Protein AF-A0A843TKF6-F1 (afdb_monomer)

Mean predicted aligned error: 21.54 Å

Foldseek 3Di:
DDAEPPVRHPDDYVVPDPVNVVVVVVVVVVVVVVVVVVVVPDDDDDDDPPDDDDDDDDPPDPPDDDDDDDPPVPVPPPDDPVNVVVVVVVVVVVVVVVVVVVVVVVVVVVVVVVVVVVVVVVVVVVVVVVVVVVVVVVVVVVVVVVVVVVVVVVVVD

pLDDT: mean 76.57, std 20.44, range [30.81, 98.0]

Radius of gyration: 38.54 Å; Cα contacts (8 Å, |Δi|>4): 33; chains: 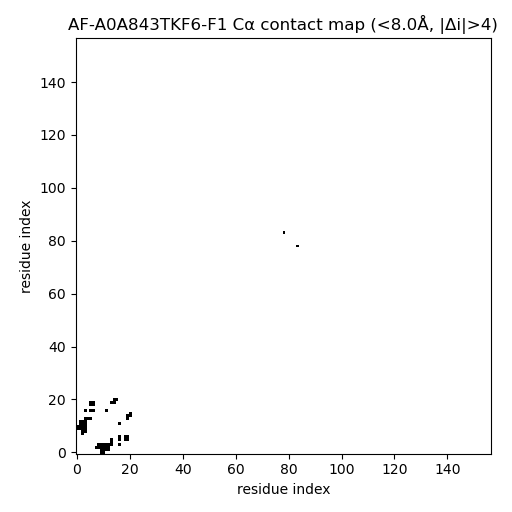1; bounding box: 64×41×124 Å

Sequence (157 aa):
MIVCYECKKPGHMRGQCLELKKKLKKDKFTFKKAKAMMATWSDEDEDDNAQGSSEDEEIQCLMARSEDSNEVNSSFENYTIDDWVEAYTLLFEKFHECKSKNKALKKKITSLVHSTSDDEQIAILTKEIELLKIEKESHLVEMDCIKEKLQENVKEK

Secondary structure (DSSP, 8-state):
--B-TTT--BSS-GGG-HHHHHHHHHHHHHHHHHHHHHTTS---------------------------------TTTT--HHHHHHHHHHHHHHHHHHHHHHHHHHHHHHHHHHHTTHHHHHHHHHHHHHHHHHHHHHHHHHHHHHHHHHHHHHH--

Solvent-accessible surface area (backbone atoms only — not comparable to full-atom values): 9766 Å² total; per-residue (Å²): 136,48,62,13,82,86,80,71,43,69,81,38,52,63,93,68,34,64,67,56,55,51,50,55,51,52,51,50,50,52,48,50,52,52,48,62,74,51,54,89,76,61,92,75,86,84,85,81,85,83,79,84,76,88,77,94,75,81,88,74,81,88,84,76,94,72,97,69,93,71,88,66,86,59,89,72,79,80,72,52,73,65,57,52,52,51,53,51,49,54,50,50,52,50,49,51,53,51,53,52,51,49,55,51,48,54,51,52,49,53,52,50,61,56,60,50,50,50,56,60,52,49,53,53,52,52,52,51,53,53,52,54,51,52,53,52,52,52,52,51,53,51,50,50,56,51,51,52,54,51,56,52,60,61,71,78,107

Structure (mmCIF, N/CA/C/O backbone):
data_AF-A0A843TKF6-F1
#
_entry.id   AF-A0A843TKF6-F1
#
loop_
_atom_site.group_PDB
_atom_site.id
_atom_site.type_symbol
_atom_site.label_atom_id
_atom_site.label_alt_id
_atom_site.label_comp_id
_atom_site.label_asym_id
_atom_site.label_entity_id
_atom_site.label_seq_id
_atom_site.pdbx_PDB_ins_code
_atom_site.Cartn_x
_atom_site.Cartn_y
_atom_site.Cartn_z
_atom_sit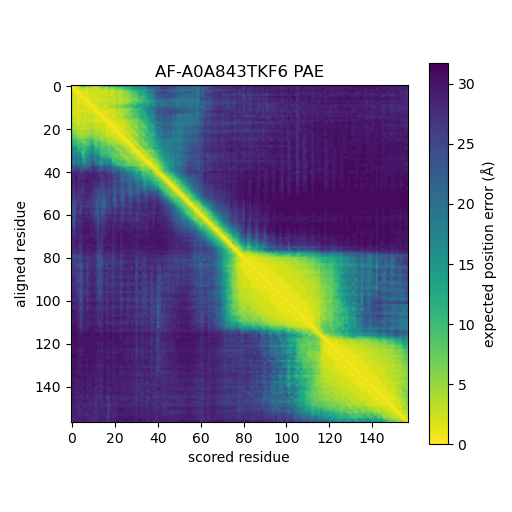e.occupancy
_atom_site.B_iso_or_equiv
_atom_site.auth_seq_id
_atom_site.auth_comp_id
_atom_site.auth_asym_id
_atom_site.auth_atom_id
_atom_site.pdbx_PDB_model_num
ATOM 1 N N . MET A 1 1 ? 10.014 -11.832 -52.311 1.00 71.69 1 MET A N 1
ATOM 2 C CA . MET A 1 1 ? 9.217 -12.813 -51.537 1.00 71.69 1 MET A CA 1
ATOM 3 C C . MET A 1 1 ? 9.059 -12.276 -50.124 1.00 71.69 1 MET A C 1
ATOM 5 O O . MET A 1 1 ? 10.046 -12.191 -49.411 1.00 71.69 1 MET A O 1
ATOM 9 N N . ILE A 1 2 ? 7.863 -11.823 -49.746 1.00 84.19 2 ILE A N 1
ATOM 10 C CA . ILE A 1 2 ? 7.610 -11.277 -48.403 1.00 84.19 2 ILE A CA 1
ATOM 11 C C . ILE A 1 2 ? 7.326 -12.451 -47.469 1.00 84.19 2 ILE A C 1
ATOM 13 O O . ILE A 1 2 ? 6.457 -13.259 -47.785 1.00 84.19 2 ILE A O 1
ATOM 17 N N . VAL A 1 3 ? 8.044 -12.565 -46.352 1.00 89.25 3 VAL A N 1
ATOM 18 C CA . VAL A 1 3 ? 7.817 -13.605 -45.338 1.00 89.25 3 VAL A CA 1
ATOM 19 C C . VAL A 1 3 ? 7.243 -12.959 -44.089 1.00 89.25 3 VAL A C 1
ATOM 21 O O . VAL A 1 3 ? 7.817 -12.023 -43.537 1.00 89.25 3 VAL A O 1
ATOM 24 N N . CYS A 1 4 ? 6.098 -13.454 -43.633 1.00 92.44 4 CYS A N 1
ATOM 25 C CA . CYS A 1 4 ? 5.480 -12.968 -42.414 1.00 92.44 4 CYS A CA 1
ATOM 26 C C . CYS A 1 4 ? 6.280 -13.438 -41.193 1.00 92.44 4 CYS A C 1
ATOM 28 O O . CYS A 1 4 ? 6.412 -14.637 -40.967 1.00 92.44 4 CYS A O 1
ATOM 30 N N . TYR A 1 5 ? 6.751 -12.508 -40.362 1.00 91.19 5 TYR A N 1
ATOM 31 C CA . TYR A 1 5 ? 7.498 -12.833 -39.140 1.00 91.19 5 TYR A CA 1
ATOM 32 C C . TYR A 1 5 ? 6.677 -13.639 -38.109 1.00 91.19 5 TYR A C 1
ATOM 34 O O . TYR A 1 5 ? 7.229 -14.444 -37.367 1.00 91.19 5 TYR A O 1
ATOM 42 N N . GLU A 1 6 ? 5.349 -13.477 -38.094 1.00 90.62 6 GLU A N 1
ATOM 43 C CA . GLU A 1 6 ? 4.465 -14.090 -37.087 1.00 90.62 6 GLU A CA 1
ATOM 44 C C . GLU A 1 6 ? 4.128 -15.557 -37.370 1.00 90.62 6 GLU A C 1
ATOM 46 O O . GLU A 1 6 ? 4.076 -16.372 -36.452 1.00 90.62 6 GLU A O 1
ATOM 51 N N . CYS A 1 7 ? 3.871 -15.904 -38.636 1.00 91.56 7 CYS A N 1
ATOM 52 C CA . CYS A 1 7 ? 3.519 -17.271 -39.039 1.00 91.56 7 CYS A CA 1
ATOM 53 C C . CYS A 1 7 ? 4.629 -17.966 -39.839 1.00 91.56 7 CYS A C 1
ATOM 55 O O . CYS A 1 7 ? 4.492 -19.136 -40.189 1.00 91.56 7 CYS A O 1
ATOM 57 N N . LYS A 1 8 ? 5.720 -17.248 -40.147 1.00 91.69 8 LYS A N 1
ATOM 58 C CA . LYS A 1 8 ? 6.869 -17.700 -40.951 1.00 91.69 8 LYS A CA 1
ATOM 59 C C . LYS A 1 8 ? 6.502 -18.187 -42.359 1.00 91.69 8 LYS A C 1
ATOM 61 O O . LYS A 1 8 ? 7.307 -18.845 -43.012 1.00 91.69 8 LYS A O 1
ATOM 66 N N . LYS A 1 9 ? 5.302 -17.855 -42.850 1.00 90.00 9 LYS A N 1
ATOM 67 C CA . LYS A 1 9 ? 4.837 -18.200 -44.199 1.00 90.00 9 LYS A CA 1
ATOM 68 C C . LYS A 1 9 ? 5.123 -17.057 -45.176 1.00 90.00 9 LYS A C 1
ATOM 70 O O . LYS A 1 9 ? 4.981 -15.887 -44.806 1.00 90.00 9 LYS A O 1
ATOM 75 N N . PRO A 1 10 ? 5.497 -17.369 -46.423 1.00 90.12 10 PRO A N 1
ATOM 76 C CA . PRO A 1 10 ? 5.653 -16.366 -47.463 1.00 90.12 10 PRO A CA 1
ATOM 77 C C . PRO A 1 10 ? 4.305 -15.845 -47.988 1.00 90.12 10 PRO A C 1
ATOM 79 O O . PRO A 1 10 ? 3.253 -16.437 -47.754 1.00 90.12 10 PRO A O 1
ATOM 82 N N . GLY A 1 11 ? 4.348 -14.737 -48.726 1.00 88.94 11 GLY A N 1
ATOM 83 C CA . GLY A 1 11 ? 3.235 -14.209 -49.519 1.00 88.94 11 GLY A CA 1
ATOM 84 C C . GLY A 1 11 ? 2.399 -13.113 -48.858 1.00 88.94 11 GLY A C 1
ATOM 85 O O . GLY A 1 11 ? 1.461 -12.638 -49.482 1.00 88.94 11 GLY A O 1
ATOM 86 N N . HIS A 1 12 ? 2.709 -12.692 -47.628 1.00 92.88 12 HIS A N 1
ATOM 87 C CA . HIS A 1 12 ? 1.960 -11.626 -46.955 1.00 92.88 12 HIS A CA 1
ATOM 88 C C . HIS A 1 12 ? 2.784 -10.917 -45.872 1.00 92.88 12 HIS A C 1
ATOM 90 O O . HIS A 1 12 ? 3.692 -11.496 -45.273 1.00 92.88 12 HIS A O 1
ATOM 96 N N . MET A 1 13 ? 2.440 -9.658 -45.595 1.00 90.81 13 MET A N 1
ATOM 97 C CA . MET A 1 13 ? 3.030 -8.867 -44.508 1.00 90.81 13 MET A CA 1
ATOM 98 C C . MET A 1 13 ? 2.343 -9.150 -43.165 1.00 90.81 13 MET A C 1
ATOM 100 O O . MET A 1 13 ? 1.223 -9.662 -43.113 1.00 90.81 13 MET A O 1
ATOM 104 N N . ARG A 1 14 ? 2.985 -8.762 -42.056 1.00 87.25 14 ARG A N 1
ATOM 105 C CA . ARG A 1 14 ? 2.471 -8.939 -40.683 1.00 87.25 14 ARG A CA 1
ATOM 106 C C . ARG A 1 14 ? 1.005 -8.503 -40.521 1.00 87.25 14 ARG A C 1
ATOM 108 O O . ARG A 1 14 ? 0.216 -9.258 -39.961 1.00 87.25 14 ARG A O 1
ATOM 115 N N . GLY A 1 15 ? 0.625 -7.343 -41.066 1.00 81.94 15 GLY A N 1
ATOM 116 C CA . GLY A 1 15 ? -0.741 -6.800 -40.964 1.00 81.94 15 GLY A CA 1
ATOM 117 C C . GLY A 1 15 ? -1.820 -7.607 -41.704 1.00 81.94 15 GLY A C 1
ATOM 118 O O . GLY A 1 15 ? -2.998 -7.549 -41.354 1.00 81.94 15 GLY A O 1
ATOM 119 N N . GLN A 1 16 ? -1.427 -8.417 -42.687 1.00 86.00 16 GLN A N 1
ATOM 120 C CA . GLN A 1 16 ? -2.322 -9.280 -43.466 1.00 86.00 16 GLN A CA 1
ATOM 121 C C . GLN A 1 16 ? -2.370 -10.718 -42.921 1.00 86.00 16 GLN A C 1
ATOM 123 O O . GLN A 1 16 ? -3.131 -11.547 -43.416 1.00 86.00 16 GLN A O 1
ATOM 128 N N . CYS A 1 17 ? -1.594 -11.027 -41.878 1.00 91.56 17 CYS A N 1
ATOM 129 C CA . CYS A 1 17 ? -1.543 -12.362 -41.300 1.00 91.56 17 CYS A CA 1
ATOM 130 C C . CYS A 1 17 ? -2.859 -12.705 -40.591 1.00 91.56 17 CYS A C 1
ATOM 132 O O . CYS A 1 17 ? -3.166 -12.199 -39.507 1.00 91.56 17 CYS A O 1
ATOM 134 N N . LEU A 1 18 ? -3.638 -13.607 -41.192 1.00 87.25 18 LEU A N 1
ATOM 135 C CA . LEU A 1 18 ? -4.895 -14.089 -40.617 1.0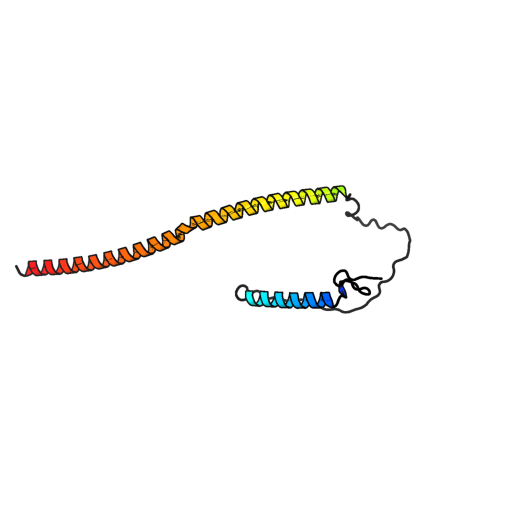0 87.25 18 LEU A CA 1
ATOM 136 C C . LEU A 1 18 ? -4.686 -14.769 -39.257 1.00 87.25 18 LEU A C 1
ATOM 138 O O . LEU A 1 18 ? -5.547 -14.666 -38.386 1.00 87.25 18 LEU A O 1
ATOM 142 N N . GLU A 1 19 ? -3.545 -15.432 -39.048 1.00 84.44 19 GLU A N 1
ATOM 143 C CA . GLU A 1 19 ? -3.201 -16.044 -37.759 1.00 84.44 19 GLU A CA 1
ATOM 144 C C . GLU A 1 19 ? -2.984 -14.985 -36.674 1.00 84.44 19 GLU A C 1
ATOM 146 O O . GLU A 1 19 ? -3.529 -15.124 -35.578 1.00 84.44 19 GLU A O 1
ATOM 151 N N . LEU A 1 20 ? -2.278 -13.892 -36.989 1.00 87.00 20 LEU A N 1
ATOM 152 C CA . LEU A 1 20 ? -2.120 -12.761 -36.073 1.00 87.00 20 LEU A CA 1
ATOM 153 C C . LEU A 1 20 ? -3.475 -12.105 -35.777 1.00 87.00 20 LEU A C 1
ATOM 155 O O . LEU A 1 20 ? -3.805 -11.888 -34.614 1.00 87.00 20 LEU A O 1
ATOM 159 N N . LYS A 1 21 ? -4.309 -11.866 -36.801 1.00 82.44 21 LYS A N 1
ATOM 160 C CA . LYS A 1 21 ? -5.667 -11.321 -36.616 1.00 82.44 21 LYS A CA 1
ATOM 161 C C . LYS A 1 21 ? -6.527 -12.208 -35.707 1.00 82.44 21 LYS A C 1
ATOM 163 O O . LYS A 1 21 ? -7.284 -11.684 -34.896 1.00 82.44 21 LYS A O 1
ATOM 168 N N . LYS A 1 22 ? -6.418 -13.539 -35.806 1.00 81.62 22 LYS A N 1
ATOM 169 C CA . LYS A 1 22 ? -7.133 -14.481 -34.923 1.00 81.62 22 LYS A CA 1
ATOM 170 C C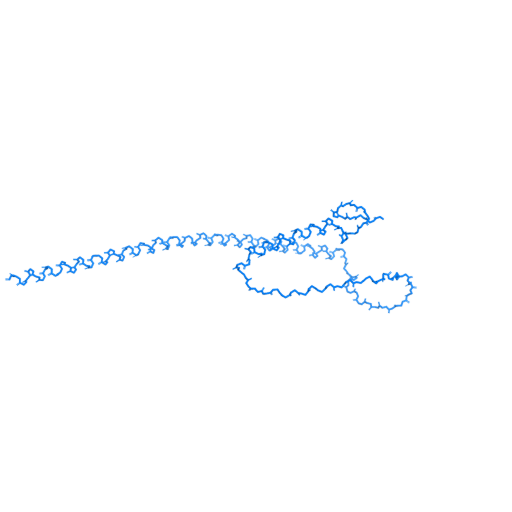 . LYS A 1 22 ? -6.607 -14.444 -33.483 1.00 81.62 22 LYS A C 1
ATOM 172 O O . LYS A 1 22 ? -7.426 -14.426 -32.567 1.00 81.62 22 LYS A O 1
ATOM 177 N N . LYS A 1 23 ? -5.282 -14.390 -33.280 1.00 82.75 23 LYS A N 1
ATOM 178 C CA . LYS A 1 23 ? -4.663 -14.245 -31.946 1.00 82.75 23 LYS A CA 1
ATOM 179 C C . LYS A 1 23 ? -5.105 -12.946 -31.271 1.00 82.75 23 LYS A C 1
ATOM 181 O O . LYS A 1 23 ? -5.702 -12.999 -30.205 1.00 82.75 23 LYS A O 1
ATOM 186 N N . LEU A 1 24 ? -4.979 -11.813 -31.965 1.00 81.56 24 LEU A N 1
ATOM 187 C CA . LEU A 1 24 ? -5.401 -10.503 -31.458 1.00 81.56 24 LEU A CA 1
ATOM 188 C C . LEU A 1 24 ? -6.900 -10.437 -31.130 1.00 81.56 24 LEU A C 1
ATOM 190 O O . LEU A 1 24 ? -7.287 -9.796 -30.158 1.00 81.56 24 LEU A O 1
ATOM 194 N N . LYS A 1 25 ? -7.767 -11.106 -31.907 1.00 76.50 25 LYS A N 1
ATOM 195 C CA . LYS A 1 25 ? -9.203 -11.211 -31.584 1.00 76.50 25 LYS A CA 1
ATOM 196 C C . LYS A 1 25 ? -9.454 -12.035 -30.319 1.00 76.50 25 LYS A C 1
ATOM 198 O O . LYS A 1 25 ? -10.310 -11.662 -29.522 1.00 76.50 25 LYS A O 1
ATOM 203 N N . LYS A 1 26 ? -8.717 -13.134 -30.127 1.00 71.88 26 LYS A N 1
ATOM 204 C CA . LYS A 1 26 ? -8.816 -13.969 -28.923 1.00 71.88 26 LYS A CA 1
ATOM 205 C C . LYS A 1 26 ? -8.301 -13.224 -27.693 1.00 71.88 26 LYS A C 1
ATOM 207 O O . LYS A 1 26 ? -8.972 -13.253 -26.670 1.00 71.88 26 LYS A O 1
ATOM 212 N N . ASP A 1 27 ? -7.202 -12.490 -27.836 1.00 68.88 27 ASP A N 1
ATOM 213 C CA . ASP A 1 27 ? -6.620 -11.674 -26.768 1.00 68.88 27 ASP A CA 1
ATOM 214 C C . ASP A 1 27 ? -7.505 -10.467 -26.428 1.00 68.88 27 ASP A C 1
ATOM 216 O O . ASP A 1 27 ? -7.694 -10.145 -25.261 1.00 68.88 27 ASP A O 1
ATOM 220 N N . LYS A 1 28 ? -8.159 -9.844 -27.420 1.00 69.69 28 LYS A N 1
ATOM 221 C CA . LYS A 1 28 ? -9.211 -8.847 -27.161 1.00 69.69 28 LYS A CA 1
ATOM 222 C C . LYS A 1 28 ? -10.410 -9.452 -26.436 1.00 69.69 28 LYS A C 1
ATOM 224 O O . LYS A 1 28 ? -10.976 -8.789 -25.578 1.00 69.69 28 LYS A O 1
ATOM 229 N N . PHE A 1 29 ? -10.817 -10.680 -26.756 1.00 62.72 29 PHE A N 1
ATOM 230 C CA . PHE A 1 29 ? -11.926 -11.344 -26.064 1.00 62.72 29 PHE A CA 1
ATOM 231 C C . PHE A 1 29 ? -11.565 -11.716 -24.619 1.00 62.72 29 PHE A C 1
ATOM 233 O O . PHE A 1 29 ? -12.376 -11.514 -23.718 1.00 62.72 29 PHE A O 1
ATOM 240 N N . THR A 1 30 ? -10.348 -12.209 -24.366 1.00 60.56 30 THR A N 1
ATOM 241 C CA . THR A 1 30 ? -9.870 -12.490 -23.003 1.00 60.56 30 THR A CA 1
ATOM 242 C C . THR A 1 30 ? -9.660 -11.206 -22.208 1.00 60.56 30 THR A C 1
ATOM 244 O O . THR A 1 30 ? -10.051 -11.165 -21.047 1.00 60.56 30 THR A O 1
ATOM 247 N N . PHE A 1 31 ? -9.148 -10.142 -22.832 1.00 61.66 31 PHE A N 1
ATOM 248 C CA . PHE A 1 31 ? -9.028 -8.822 -22.215 1.00 61.66 31 PHE A CA 1
ATOM 249 C C . PHE A 1 31 ? -10.399 -8.208 -21.910 1.00 61.66 31 PHE A C 1
ATOM 251 O O . PHE A 1 31 ? -10.612 -7.746 -20.797 1.00 61.66 31 PHE A O 1
ATOM 258 N N . LYS A 1 32 ? -11.372 -8.280 -22.832 1.00 62.00 32 LYS A N 1
ATOM 259 C CA . LYS A 1 32 ? -12.761 -7.850 -22.579 1.00 62.00 32 LYS A CA 1
ATOM 260 C C . LYS A 1 32 ? -13.429 -8.677 -21.476 1.00 62.00 32 LYS A C 1
ATOM 262 O O . LYS A 1 32 ? -14.134 -8.112 -20.652 1.00 62.00 32 LYS A O 1
ATOM 267 N N . LYS A 1 33 ? -13.178 -9.990 -21.402 1.00 59.81 33 LYS A N 1
ATOM 268 C CA . LYS A 1 33 ? -13.679 -10.848 -20.313 1.00 59.81 33 LYS A CA 1
ATOM 269 C C . LYS A 1 33 ? -13.022 -10.523 -18.966 1.00 59.81 33 LYS A C 1
ATOM 271 O O . LYS A 1 33 ? -13.711 -10.510 -17.952 1.00 59.81 33 LYS A O 1
ATOM 276 N N . ALA A 1 34 ? -11.722 -10.230 -18.955 1.00 58.94 34 ALA A N 1
ATOM 277 C CA . ALA A 1 34 ? -11.012 -9.766 -17.765 1.00 58.94 34 ALA A CA 1
ATOM 278 C C . ALA A 1 34 ? -11.505 -8.377 -17.321 1.00 58.94 34 ALA A C 1
ATOM 280 O O . ALA A 1 34 ? -11.729 -8.174 -16.134 1.00 58.94 34 ALA A O 1
ATOM 281 N N . LYS A 1 35 ? -11.774 -7.467 -18.269 1.00 57.09 35 LYS A N 1
ATOM 282 C CA . LYS A 1 35 ? -12.373 -6.147 -18.016 1.00 57.09 35 LYS A CA 1
ATOM 283 C C . LYS A 1 35 ? -13.805 -6.268 -17.478 1.00 57.09 35 LYS A C 1
ATOM 285 O O . LYS A 1 35 ? -14.127 -5.610 -16.502 1.00 57.09 35 LYS A O 1
ATOM 290 N N . ALA A 1 36 ? -14.622 -7.183 -18.005 1.00 56.12 36 ALA A N 1
ATOM 291 C CA . ALA A 1 36 ? -15.966 -7.466 -17.486 1.00 56.12 36 ALA A CA 1
ATOM 292 C C . ALA A 1 36 ? -15.958 -8.076 -16.069 1.00 56.12 36 ALA A C 1
ATOM 294 O O . ALA A 1 36 ? -16.853 -7.796 -15.281 1.00 56.12 36 ALA A O 1
ATOM 295 N N . MET A 1 37 ? -14.939 -8.869 -15.712 1.00 56.53 37 MET A N 1
ATOM 296 C CA . MET A 1 37 ? -14.742 -9.349 -14.332 1.00 56.53 37 MET A CA 1
ATOM 297 C C . MET A 1 37 ? -14.201 -8.267 -13.381 1.00 56.53 37 MET A C 1
ATOM 299 O O . MET A 1 37 ? -14.247 -8.453 -12.170 1.00 56.53 37 MET A O 1
ATOM 303 N N . MET A 1 38 ? -13.701 -7.149 -13.913 1.00 54.81 38 MET A N 1
ATOM 304 C CA . MET A 1 38 ? -13.162 -6.012 -13.156 1.00 54.81 38 MET A CA 1
ATOM 305 C C . MET A 1 38 ? -14.156 -4.830 -13.090 1.00 54.81 38 MET A C 1
ATOM 307 O O . MET A 1 38 ? -13.961 -3.899 -12.314 1.00 54.81 38 MET A O 1
ATOM 311 N N . ALA A 1 39 ? -15.259 -4.902 -13.847 1.00 48.88 39 ALA A N 1
ATOM 312 C CA . ALA A 1 39 ? -16.285 -3.866 -14.006 1.00 48.88 39 ALA A CA 1
ATOM 313 C C . ALA A 1 39 ? -17.245 -3.699 -12.809 1.00 48.88 39 ALA A C 1
ATOM 315 O O . ALA A 1 39 ? -18.156 -2.886 -12.872 1.00 48.88 39 ALA A O 1
ATOM 316 N N . THR A 1 40 ? -17.045 -4.400 -11.689 1.00 48.75 40 THR A N 1
ATOM 317 C CA . THR A 1 40 ? -17.716 -4.032 -10.427 1.00 48.75 40 THR A CA 1
ATOM 318 C C . THR A 1 40 ? -17.072 -2.820 -9.736 1.00 48.75 40 THR A C 1
ATOM 320 O O . THR A 1 40 ? -17.579 -2.397 -8.706 1.00 48.75 40 THR A O 1
ATOM 323 N N . TRP A 1 41 ? -15.938 -2.299 -10.234 1.00 53.50 41 TRP A N 1
ATOM 324 C CA . TRP A 1 41 ? -15.103 -1.312 -9.522 1.00 53.50 41 TRP A CA 1
ATOM 325 C C . TRP A 1 41 ? -14.590 -0.132 -10.379 1.00 53.50 41 TRP A C 1
ATOM 327 O O . TRP A 1 41 ? -13.582 0.477 -10.030 1.00 53.50 41 TRP A O 1
ATOM 337 N N . SER A 1 42 ? -15.254 0.224 -11.480 1.00 39.78 42 SER A N 1
ATOM 338 C CA . SER A 1 42 ? -15.177 1.577 -12.073 1.00 39.78 42 SER A CA 1
ATOM 339 C C . SER A 1 42 ? -16.216 1.701 -13.175 1.00 39.78 42 SER A C 1
ATOM 341 O O . SER A 1 42 ? -16.024 1.187 -14.276 1.00 39.78 42 SER A O 1
ATOM 343 N N . ASP A 1 43 ? -17.311 2.362 -12.830 1.00 46.28 43 ASP A N 1
ATOM 344 C CA . ASP A 1 43 ? -18.133 3.09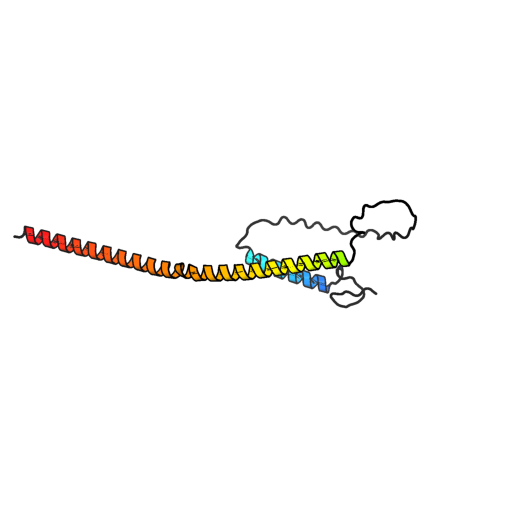0 -13.784 1.00 46.28 43 ASP A CA 1
ATOM 345 C C . ASP A 1 43 ? -17.282 4.261 -14.280 1.00 46.28 43 ASP A C 1
ATOM 347 O O . ASP A 1 43 ? -16.857 5.082 -13.472 1.00 46.28 43 ASP A O 1
ATOM 351 N N . GLU A 1 44 ? -16.975 4.280 -15.571 1.00 46.47 44 GLU A N 1
ATOM 352 C CA . GLU A 1 44 ? -16.756 5.497 -16.352 1.00 46.47 44 GLU A CA 1
ATOM 353 C C . GLU A 1 44 ? -16.746 5.085 -17.829 1.00 46.47 44 GLU A C 1
ATOM 355 O O . GLU A 1 44 ? -15.946 4.255 -18.274 1.00 46.47 44 GLU A O 1
ATOM 360 N N . ASP A 1 45 ? -17.738 5.612 -18.540 1.00 49.97 45 ASP A N 1
ATOM 361 C CA . ASP A 1 45 ? -18.140 5.269 -19.896 1.00 49.97 45 ASP A CA 1
ATOM 362 C C . ASP A 1 45 ? -16.999 5.360 -20.927 1.00 49.97 45 ASP A C 1
ATOM 364 O O . ASP A 1 45 ? -16.241 6.330 -20.990 1.00 49.97 45 ASP A O 1
ATOM 368 N N . GLU A 1 46 ? -16.915 4.338 -21.785 1.00 49.12 46 GLU A N 1
ATOM 369 C CA . GLU A 1 46 ? -16.224 4.418 -23.072 1.00 49.12 46 GLU A CA 1
ATOM 370 C C . GLU A 1 46 ? -17.134 5.151 -24.061 1.00 49.12 46 GLU A C 1
ATOM 372 O O . GLU A 1 46 ? -18.232 4.670 -24.338 1.00 49.12 46 GLU A O 1
ATOM 377 N N . ASP A 1 47 ? -16.654 6.244 -24.660 1.00 45.22 47 ASP A N 1
ATOM 378 C CA . ASP A 1 47 ? -17.147 6.657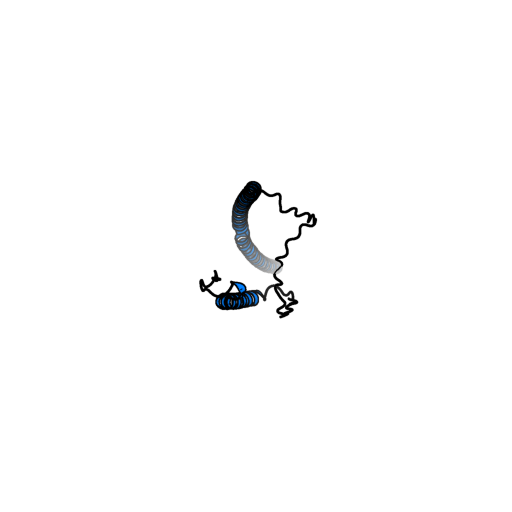 -25.974 1.00 45.22 47 ASP A CA 1
ATOM 379 C C . ASP A 1 47 ? -16.123 6.225 -27.034 1.00 45.22 47 ASP A C 1
ATOM 381 O O . ASP A 1 47 ? -15.027 6.778 -27.183 1.00 45.22 47 ASP A O 1
ATOM 385 N N . ASP A 1 48 ? -16.479 5.131 -27.705 1.00 44.69 48 ASP A N 1
ATOM 386 C CA . ASP A 1 48 ? -15.793 4.519 -28.834 1.00 44.69 48 ASP A CA 1
ATOM 387 C C . ASP A 1 48 ? -15.891 5.442 -30.062 1.00 44.69 48 ASP A C 1
ATOM 389 O O . ASP A 1 48 ? -16.965 5.593 -30.642 1.00 44.69 48 ASP A O 1
ATOM 393 N N . ASN A 1 49 ? -14.765 5.959 -30.568 1.00 37.41 49 ASN A N 1
ATOM 394 C CA . ASN A 1 49 ? -14.696 6.383 -31.970 1.00 37.41 49 ASN A CA 1
ATOM 395 C C . ASN A 1 49 ? -13.951 5.338 -32.809 1.00 37.41 49 ASN A C 1
ATOM 397 O O . ASN A 1 49 ? -12.755 5.442 -33.091 1.00 37.41 49 ASN A O 1
ATOM 401 N N . ALA A 1 50 ? -14.688 4.299 -33.200 1.00 42.12 50 ALA A N 1
ATOM 402 C CA . ALA A 1 50 ? -14.296 3.356 -34.233 1.00 42.12 50 ALA A CA 1
ATOM 403 C C . ALA A 1 50 ? -14.870 3.810 -35.583 1.00 42.12 50 ALA A C 1
ATOM 405 O O . ALA A 1 50 ? -15.871 3.269 -36.050 1.00 42.12 50 ALA A O 1
ATOM 406 N N . GLN A 1 51 ? -14.219 4.772 -36.238 1.00 33.97 51 GLN A N 1
ATOM 407 C CA . GLN A 1 51 ? -14.523 5.081 -37.632 1.00 33.97 51 GLN A CA 1
ATOM 408 C C . GLN A 1 51 ? -13.619 4.257 -38.549 1.00 33.97 51 GLN A C 1
ATOM 410 O O . GLN A 1 51 ? -12.416 4.482 -38.666 1.00 33.97 51 GLN A O 1
ATOM 415 N N . GLY A 1 52 ? -14.220 3.247 -39.177 1.00 39.56 52 GLY A N 1
ATOM 416 C CA . GLY A 1 52 ? -13.644 2.618 -40.352 1.00 39.56 52 GLY A CA 1
ATOM 417 C C . GLY A 1 52 ? -13.676 3.583 -41.533 1.00 39.56 52 GLY A C 1
ATOM 418 O O . GLY A 1 52 ? -14.661 4.287 -41.730 1.00 39.56 52 GLY A O 1
ATOM 419 N N . SER A 1 53 ? -12.629 3.557 -42.350 1.00 30.81 53 SER A N 1
ATOM 420 C CA . SER A 1 53 ? -12.773 3.828 -43.775 1.00 30.81 53 SER A CA 1
ATOM 421 C C . SER A 1 53 ? -11.788 2.955 -44.534 1.00 30.81 53 SER A C 1
ATOM 423 O O . SER A 1 53 ? -10.573 3.050 -44.380 1.00 30.81 53 SER A O 1
ATOM 425 N N . SER A 1 54 ? -12.375 2.029 -45.280 1.00 42.12 54 SER A N 1
ATOM 426 C CA . SER A 1 54 ? -11.839 1.509 -46.528 1.00 42.12 54 SER A CA 1
ATOM 427 C C . SER A 1 54 ? -11.536 2.687 -47.447 1.00 42.12 54 SER A C 1
ATOM 429 O O . SER A 1 54 ? -12.391 3.556 -47.547 1.00 42.12 54 SER A O 1
ATOM 431 N N . GLU A 1 55 ? -10.378 2.692 -48.101 1.00 35.72 55 GLU A N 1
ATOM 432 C CA . GLU A 1 55 ? -10.257 2.973 -49.536 1.00 35.72 55 GLU A CA 1
ATOM 433 C C . GLU A 1 55 ? -8.802 2.799 -49.986 1.00 35.72 55 GLU A C 1
ATOM 435 O O . GLU A 1 55 ? -7.859 3.353 -49.422 1.00 35.72 55 GLU A O 1
ATOM 440 N N . ASP A 1 56 ? -8.657 1.907 -50.962 1.00 46.59 56 ASP A N 1
ATOM 441 C CA . ASP A 1 56 ? -7.485 1.718 -51.792 1.00 46.59 56 ASP A CA 1
ATOM 442 C C . ASP A 1 56 ? -7.254 2.987 -52.618 1.00 46.59 56 ASP A C 1
ATOM 444 O O . ASP A 1 56 ? -8.015 3.229 -53.548 1.00 46.59 56 ASP A O 1
ATOM 448 N N . GLU A 1 57 ? -6.193 3.750 -52.357 1.00 41.09 57 GLU A N 1
ATOM 449 C CA . GLU A 1 57 ? -5.687 4.723 -53.331 1.00 41.09 57 GLU A CA 1
ATOM 450 C C . GLU A 1 57 ? -4.150 4.667 -53.405 1.00 41.09 57 GLU A C 1
ATOM 452 O O . GLU A 1 57 ? -3.421 4.992 -52.471 1.00 41.09 57 GLU A O 1
ATOM 457 N N . GLU A 1 58 ? -3.696 4.127 -54.539 1.00 43.59 58 GLU A N 1
ATOM 458 C CA . GLU A 1 58 ? -2.464 4.426 -55.278 1.00 43.59 58 GLU A CA 1
ATOM 459 C C . GLU A 1 58 ? -1.187 4.770 -54.485 1.00 43.59 58 GLU A C 1
ATOM 461 O O . GLU A 1 58 ? -0.882 5.921 -54.181 1.00 43.59 58 GLU A O 1
ATOM 466 N N . ILE A 1 59 ? -0.308 3.774 -54.315 1.00 43.69 59 ILE A N 1
ATOM 467 C CA . ILE A 1 59 ? 1.123 4.035 -54.097 1.00 43.69 59 ILE A CA 1
ATOM 468 C C . ILE A 1 59 ? 1.707 4.520 -55.431 1.00 43.69 59 ILE A C 1
ATOM 470 O O . ILE A 1 59 ? 2.171 3.734 -56.258 1.00 43.69 59 ILE A O 1
ATOM 474 N N . GLN A 1 60 ? 1.653 5.830 -55.646 1.00 42.31 60 GLN A N 1
ATOM 475 C CA . GLN A 1 60 ? 2.335 6.512 -56.735 1.00 42.31 60 GLN A CA 1
ATOM 476 C C . GLN A 1 60 ? 3.854 6.397 -56.503 1.00 42.31 60 GLN A C 1
ATOM 478 O O . GLN A 1 60 ? 4.410 6.962 -55.561 1.00 42.31 60 GLN A O 1
ATOM 483 N N . CYS A 1 61 ? 4.539 5.600 -57.326 1.00 48.91 61 CYS A N 1
ATOM 484 C CA . CYS A 1 61 ? 5.993 5.435 -57.286 1.00 48.91 61 CYS A CA 1
ATOM 485 C C . CYS A 1 61 ? 6.708 6.765 -57.596 1.00 48.91 61 CYS A C 1
ATOM 487 O O . CYS A 1 61 ? 6.898 7.118 -58.759 1.00 48.91 61 CYS A O 1
ATOM 489 N N . LEU A 1 62 ? 7.160 7.473 -56.558 1.00 44.34 62 LEU A N 1
ATOM 490 C CA . LEU A 1 62 ? 8.027 8.652 -56.657 1.00 44.34 62 LEU A CA 1
ATOM 491 C C . LEU A 1 62 ? 9.473 8.239 -56.991 1.00 44.34 62 LEU A C 1
ATOM 493 O O . LEU A 1 62 ? 10.350 8.160 -56.137 1.00 44.34 62 LEU A O 1
ATOM 497 N N . MET A 1 63 ? 9.714 7.964 -58.272 1.00 55.84 63 MET A N 1
ATOM 498 C CA . MET A 1 63 ? 11.047 7.866 -58.876 1.00 55.84 63 MET A CA 1
ATOM 499 C C . MET A 1 63 ? 11.218 8.999 -59.894 1.00 55.84 63 MET A C 1
ATOM 501 O O . MET A 1 63 ? 11.291 8.769 -61.097 1.00 55.84 63 MET A O 1
ATOM 505 N N . ALA A 1 64 ? 11.279 10.236 -59.402 1.00 45.38 64 ALA A N 1
ATOM 506 C CA . ALA A 1 64 ? 11.734 11.385 -60.176 1.00 45.38 64 ALA A CA 1
ATOM 507 C C . ALA A 1 64 ? 12.823 12.111 -59.379 1.00 45.38 64 ALA A C 1
ATOM 509 O O . ALA A 1 64 ? 12.568 12.749 -58.362 1.00 45.38 64 ALA A O 1
ATOM 510 N N . ARG A 1 65 ? 14.066 11.950 -59.838 1.00 53.28 65 ARG A N 1
ATOM 511 C CA . ARG A 1 65 ? 15.228 12.730 -59.417 1.00 53.28 65 ARG A CA 1
ATOM 512 C C . ARG A 1 65 ? 15.128 14.111 -60.071 1.00 53.28 65 ARG A C 1
ATOM 514 O O . ARG A 1 65 ? 15.267 14.207 -61.285 1.00 53.28 65 ARG A O 1
ATOM 521 N N . SER A 1 66 ? 14.988 15.158 -59.269 1.00 40.50 66 SER A N 1
ATOM 522 C CA . SER A 1 66 ? 15.464 16.501 -59.609 1.00 40.50 66 SER A CA 1
ATOM 523 C C . SER A 1 66 ? 15.854 17.214 -58.322 1.00 40.50 66 SER A C 1
ATOM 525 O O . SER A 1 66 ? 15.051 17.332 -57.401 1.00 40.50 66 SER A O 1
ATOM 527 N N . GLU A 1 67 ? 17.118 17.616 -58.259 1.00 56.62 67 GLU A N 1
ATOM 528 C CA . GLU A 1 67 ? 17.672 18.492 -57.235 1.00 56.62 67 GLU A CA 1
ATOM 529 C C . GLU A 1 67 ? 16.886 19.806 -57.206 1.00 56.62 67 GLU A C 1
ATOM 531 O O . GLU A 1 67 ? 16.973 20.584 -58.150 1.00 56.62 67 GLU A O 1
ATOM 536 N N . ASP A 1 68 ? 16.130 20.045 -56.134 1.00 4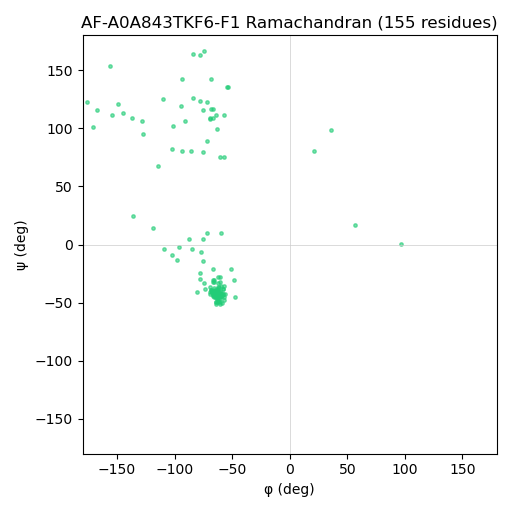2.88 68 ASP A N 1
ATOM 537 C CA . ASP A 1 68 ? 15.813 21.399 -55.693 1.00 42.88 68 ASP A CA 1
ATOM 538 C C . ASP A 1 68 ? 15.522 21.416 -54.183 1.00 42.88 68 ASP A C 1
ATOM 540 O O . ASP A 1 68 ? 14.569 20.813 -53.686 1.00 42.88 68 ASP A O 1
ATOM 544 N N . SER A 1 69 ? 16.447 22.047 -53.466 1.00 52.94 69 SER A N 1
ATOM 545 C CA . SER A 1 69 ? 16.237 22.912 -52.305 1.00 52.94 69 SER A CA 1
ATOM 546 C C . SER A 1 69 ? 14.913 22.742 -51.553 1.00 52.94 69 SER A C 1
ATOM 548 O O . SER A 1 69 ? 14.005 23.558 -51.663 1.00 52.94 69 SER A O 1
ATOM 550 N N . ASN A 1 70 ? 14.829 21.732 -50.695 1.00 45.78 70 ASN A N 1
ATOM 551 C CA . ASN A 1 70 ? 13.966 21.817 -49.527 1.00 45.78 70 ASN A CA 1
ATOM 552 C C . ASN A 1 70 ? 14.823 21.472 -48.322 1.00 45.78 70 ASN A C 1
ATOM 554 O O . ASN A 1 70 ? 15.046 20.306 -48.006 1.00 45.78 70 ASN A O 1
ATOM 558 N N . GLU A 1 71 ? 15.335 22.525 -47.691 1.00 53.81 71 GLU A N 1
ATOM 559 C CA . GLU A 1 71 ? 15.833 22.523 -46.323 1.00 53.81 71 GLU A CA 1
ATOM 560 C C . GLU A 1 71 ? 14.667 22.126 -45.407 1.00 53.81 71 GLU A C 1
ATOM 562 O O . GLU A 1 71 ? 14.018 22.939 -44.751 1.00 53.81 71 GLU A O 1
ATOM 567 N N . VAL A 1 72 ? 14.334 20.836 -45.416 1.00 47.38 72 VAL A N 1
ATOM 568 C CA . VAL A 1 72 ? 13.571 20.238 -44.340 1.00 47.38 72 VAL A CA 1
ATOM 569 C C . VAL A 1 72 ? 14.544 20.261 -43.181 1.00 47.38 72 VAL A C 1
ATOM 571 O O . VAL A 1 72 ? 15.551 19.558 -43.210 1.00 47.38 72 VAL A O 1
ATOM 574 N N . ASN A 1 73 ? 14.275 21.123 -42.205 1.00 56.66 73 ASN A N 1
ATOM 575 C CA . ASN A 1 73 ? 14.923 21.140 -40.902 1.00 56.66 73 ASN A CA 1
ATOM 576 C C . ASN A 1 73 ? 14.731 19.766 -40.230 1.00 56.66 73 ASN A C 1
ATOM 578 O O . ASN A 1 73 ? 13.880 19.575 -39.361 1.00 56.66 73 ASN A O 1
ATOM 582 N N . SER A 1 74 ? 15.479 18.775 -40.704 1.00 54.31 74 SER A N 1
ATOM 583 C CA . SER A 1 74 ? 15.477 17.412 -40.220 1.00 54.31 74 SER A CA 1
ATOM 584 C C . SER A 1 74 ? 16.444 17.398 -39.056 1.00 54.31 74 SER A C 1
ATOM 586 O O . SER A 1 74 ? 17.592 16.975 -39.154 1.00 54.31 74 SER A O 1
ATOM 588 N N . SER A 1 75 ? 15.958 17.858 -37.904 1.00 60.25 75 SER A N 1
ATOM 589 C CA . SER A 1 75 ? 16.648 17.752 -36.613 1.00 60.25 75 SER A CA 1
ATOM 590 C C . SER A 1 75 ? 16.945 16.291 -36.201 1.00 60.25 75 SER A C 1
ATOM 592 O O . SER A 1 75 ? 17.328 16.038 -35.062 1.00 60.25 75 SER A O 1
ATOM 594 N N . PHE A 1 76 ? 16.744 15.323 -37.101 1.00 56.53 76 PHE A N 1
ATOM 595 C CA . PHE A 1 76 ? 17.026 13.906 -36.942 1.00 56.53 76 PHE A CA 1
ATOM 596 C C . PHE A 1 76 ? 18.375 13.480 -37.556 1.00 56.53 76 PHE A C 1
ATOM 598 O O . PHE A 1 76 ? 18.857 12.394 -37.252 1.00 56.53 76 PHE A O 1
ATOM 605 N N . GLU A 1 77 ? 19.017 14.310 -38.384 1.00 62.66 77 GLU A N 1
ATOM 606 C CA . GLU A 1 77 ? 20.198 13.897 -39.168 1.00 62.66 77 GLU A CA 1
ATOM 607 C C . GLU A 1 77 ? 21.559 14.043 -38.464 1.00 62.66 77 GLU A C 1
ATOM 609 O O . GLU A 1 77 ? 22.581 13.717 -39.057 1.00 62.66 77 GLU A O 1
ATOM 614 N N . ASN A 1 78 ? 21.602 14.436 -37.186 1.00 73.19 78 ASN A N 1
ATOM 615 C CA . ASN A 1 78 ? 22.868 14.684 -36.476 1.00 73.19 78 ASN A CA 1
ATOM 616 C C . ASN A 1 78 ? 23.120 13.795 -35.246 1.00 73.19 78 ASN A C 1
ATOM 618 O O . ASN A 1 78 ? 24.007 14.110 -34.460 1.00 73.19 78 ASN A O 1
ATOM 622 N N . TYR A 1 79 ? 22.375 12.700 -35.060 1.00 80.12 79 TYR A N 1
ATOM 623 C CA . TYR A 1 79 ? 22.676 11.736 -33.995 1.00 80.12 79 TYR A CA 1
ATOM 624 C C . TYR A 1 79 ? 23.536 10.592 -34.523 1.00 80.12 79 TYR A C 1
ATOM 626 O O . TYR A 1 79 ? 23.137 9.835 -35.410 1.00 80.12 79 TYR A O 1
ATOM 634 N N . THR A 1 80 ? 24.719 10.454 -33.942 1.00 90.56 80 THR A N 1
ATOM 635 C CA . THR A 1 80 ? 25.621 9.336 -34.186 1.00 90.56 80 THR A CA 1
ATOM 636 C C . THR A 1 80 ? 25.164 8.099 -33.412 1.00 90.56 80 THR A C 1
ATOM 638 O O . THR A 1 80 ? 24.366 8.168 -32.477 1.00 90.56 80 THR A O 1
ATOM 641 N N . ILE A 1 81 ? 25.671 6.928 -33.801 1.00 91.75 81 ILE A N 1
ATOM 642 C CA . ILE A 1 81 ? 25.423 5.678 -33.066 1.00 91.75 81 ILE A CA 1
ATOM 643 C C . ILE A 1 81 ? 25.889 5.808 -31.607 1.00 91.75 81 ILE A C 1
ATOM 645 O O . ILE A 1 81 ? 25.218 5.292 -30.714 1.00 91.75 81 ILE A O 1
ATOM 649 N N . ASP A 1 82 ? 26.985 6.528 -31.368 1.00 94.12 82 ASP A N 1
ATOM 650 C CA . ASP A 1 82 ? 27.539 6.743 -30.031 1.00 94.12 82 ASP A CA 1
ATOM 651 C C . ASP A 1 82 ? 26.577 7.542 -29.140 1.00 94.12 82 ASP A C 1
ATOM 653 O O . ASP A 1 82 ? 26.349 7.147 -27.997 1.00 94.12 82 ASP A O 1
ATOM 657 N N . ASP A 1 83 ? 25.909 8.568 -29.679 1.00 93.12 83 ASP A N 1
ATOM 658 C CA . ASP A 1 83 ? 24.911 9.350 -28.934 1.00 93.12 83 ASP A CA 1
ATOM 659 C C . ASP A 1 83 ? 23.721 8.484 -28.485 1.00 93.12 83 ASP A C 1
ATOM 661 O O . ASP A 1 83 ? 23.204 8.612 -27.371 1.00 93.12 83 ASP A O 1
ATOM 665 N N . TRP A 1 84 ? 23.286 7.553 -29.343 1.00 92.44 84 TRP A N 1
ATOM 666 C CA . TRP A 1 84 ? 22.242 6.594 -28.988 1.00 92.44 84 TRP A CA 1
ATOM 667 C C . TRP A 1 84 ? 22.717 5.628 -27.907 1.00 92.44 84 TRP A C 1
ATOM 669 O O . TRP A 1 84 ? 21.982 5.368 -26.953 1.00 92.44 84 TRP A O 1
ATOM 679 N N . VAL A 1 85 ? 23.934 5.095 -28.033 1.00 95.25 85 VAL A N 1
ATOM 680 C CA . VAL A 1 85 ? 24.519 4.185 -27.039 1.00 95.25 85 VAL A CA 1
ATOM 681 C C . VAL A 1 85 ? 24.631 4.872 -25.679 1.00 95.25 85 VAL A C 1
ATOM 683 O O . VAL A 1 85 ? 24.261 4.269 -24.667 1.00 95.25 85 VAL A O 1
ATOM 686 N N . GLU A 1 86 ? 25.061 6.131 -25.640 1.00 95.88 86 GLU A N 1
ATOM 687 C CA . GLU A 1 86 ? 25.129 6.928 -24.415 1.00 95.88 86 GLU A CA 1
ATOM 688 C C . GLU A 1 86 ? 23.736 7.124 -23.797 1.00 95.88 86 GLU A C 1
ATOM 690 O O . GLU A 1 86 ? 23.526 6.802 -22.623 1.00 95.88 86 GLU A O 1
ATOM 695 N N . ALA A 1 87 ? 22.750 7.548 -24.596 1.00 95.75 87 ALA A N 1
ATOM 696 C CA . ALA A 1 87 ? 21.378 7.749 -24.131 1.00 95.75 87 ALA A CA 1
ATOM 697 C C . ALA A 1 87 ? 20.750 6.458 -23.572 1.00 95.75 87 ALA A C 1
ATOM 699 O O . ALA A 1 87 ? 20.118 6.473 -22.510 1.00 95.75 87 ALA A O 1
ATOM 700 N N . TYR A 1 88 ? 20.949 5.322 -24.250 1.00 96.19 88 TYR A N 1
ATOM 701 C CA . TYR A 1 88 ? 20.471 4.020 -23.780 1.00 96.19 88 TYR A CA 1
ATOM 702 C C . TYR A 1 88 ? 21.171 3.574 -22.497 1.00 96.19 88 TYR A C 1
ATOM 704 O O . TYR A 1 88 ? 20.513 3.032 -21.606 1.00 96.19 88 TYR A O 1
ATOM 712 N N . THR A 1 89 ? 22.476 3.818 -22.378 1.00 96.50 89 THR A N 1
ATOM 713 C CA . THR A 1 89 ? 23.253 3.472 -21.180 1.00 96.50 89 THR A CA 1
ATOM 714 C C . THR A 1 89 ? 22.758 4.267 -19.976 1.00 96.50 89 THR A C 1
ATOM 716 O O . THR A 1 89 ? 22.402 3.675 -18.954 1.00 96.50 89 THR A O 1
ATOM 719 N N . LEU A 1 90 ? 22.609 5.587 -20.123 1.00 97.06 90 LEU A N 1
ATOM 720 C CA . LEU A 1 90 ? 22.078 6.458 -19.076 1.00 97.06 90 LEU A CA 1
ATOM 721 C C . LEU A 1 90 ? 20.661 6.044 -18.653 1.00 97.06 90 LEU A C 1
ATOM 723 O O . LEU A 1 90 ? 20.348 5.970 -17.461 1.00 97.06 90 LEU A O 1
ATOM 727 N N . LEU A 1 91 ? 19.794 5.733 -19.621 1.00 96.69 91 LEU A N 1
ATOM 728 C CA . LEU A 1 91 ? 18.437 5.265 -19.344 1.00 96.69 91 LEU A CA 1
ATOM 729 C C . LEU A 1 91 ? 18.441 3.936 -18.575 1.00 96.69 91 LEU A C 1
ATOM 731 O O . LEU A 1 91 ? 17.672 3.765 -17.624 1.00 96.69 91 LEU A O 1
ATOM 735 N N . PHE A 1 92 ? 19.311 3.002 -18.959 1.00 95.88 92 PHE A N 1
ATOM 736 C CA . PHE A 1 92 ? 19.437 1.705 -18.304 1.00 95.88 92 PHE A CA 1
ATOM 737 C C . PHE A 1 92 ? 19.930 1.836 -16.856 1.00 95.88 92 PHE A C 1
ATOM 739 O O . PHE A 1 92 ? 19.364 1.215 -15.949 1.00 95.88 92 PHE A O 1
ATOM 746 N N . GLU A 1 93 ? 20.919 2.696 -16.608 1.00 97.38 93 GLU A N 1
ATOM 747 C CA . GLU A 1 93 ? 21.398 3.013 -15.261 1.00 97.38 93 GLU A CA 1
ATOM 748 C C . GLU A 1 93 ? 20.288 3.614 -14.394 1.00 97.38 93 GLU A C 1
ATOM 750 O O . GLU A 1 93 ? 20.043 3.147 -13.276 1.00 97.38 93 GLU A O 1
ATOM 755 N N . LYS A 1 94 ? 19.544 4.593 -14.927 1.00 97.69 94 LYS A N 1
ATOM 756 C CA . LYS A 1 94 ? 18.407 5.211 -14.229 1.00 97.69 94 LYS A CA 1
ATOM 757 C C . LYS A 1 94 ? 17.298 4.215 -13.926 1.00 97.69 94 LYS A C 1
ATOM 759 O O . LYS A 1 94 ? 16.738 4.227 -12.826 1.00 97.69 94 LYS A O 1
ATOM 764 N N . PHE A 1 95 ? 17.000 3.313 -14.857 1.00 97.50 95 PHE A N 1
ATOM 765 C CA . PHE A 1 95 ? 16.058 2.224 -14.623 1.00 97.50 95 PHE A CA 1
ATOM 766 C C . PHE A 1 95 ? 16.529 1.312 -13.484 1.00 97.50 95 PHE A C 1
ATOM 768 O O . PHE A 1 95 ? 15.740 0.971 -12.600 1.00 97.50 95 PHE A O 1
ATOM 775 N N . HIS A 1 96 ? 17.811 0.943 -13.459 1.00 96.50 96 HIS A N 1
ATOM 776 C CA . HIS A 1 96 ? 18.368 0.097 -12.408 1.00 96.50 96 HIS A CA 1
ATOM 777 C C . HIS A 1 96 ? 18.363 0.789 -11.032 1.00 96.50 96 HIS A C 1
ATOM 779 O O . HIS A 1 96 ? 18.009 0.169 -10.019 1.00 96.50 96 HIS A O 1
ATOM 785 N N . GLU A 1 97 ? 18.682 2.085 -10.989 1.00 97.75 97 GLU A N 1
ATOM 786 C CA . GLU A 1 97 ? 18.574 2.931 -9.797 1.00 97.75 97 GLU A CA 1
ATOM 787 C C . GLU A 1 97 ? 17.125 2.951 -9.279 1.00 97.75 97 GLU A C 1
ATOM 789 O O . GLU A 1 97 ? 16.861 2.655 -8.108 1.00 97.75 97 GLU A O 1
ATOM 794 N N . CYS A 1 98 ? 16.163 3.216 -10.168 1.00 94.94 98 CYS A N 1
ATOM 795 C CA . CYS A 1 98 ? 14.738 3.242 -9.847 1.00 94.94 98 CYS A CA 1
ATOM 796 C C . CYS A 1 98 ? 14.236 1.877 -9.352 1.00 94.94 98 CYS A C 1
ATOM 798 O O . CYS A 1 98 ? 13.569 1.784 -8.319 1.00 94.94 98 CYS A O 1
ATOM 800 N N . LYS A 1 99 ? 14.630 0.789 -10.020 1.00 97.25 99 LYS A N 1
ATOM 801 C CA . LYS A 1 99 ? 14.322 -0.591 -9.621 1.00 97.25 99 LYS A CA 1
ATOM 802 C C . LYS A 1 99 ? 14.843 -0.903 -8.217 1.00 97.25 99 LYS A C 1
ATOM 804 O O . LYS A 1 99 ? 14.134 -1.521 -7.418 1.00 97.25 99 LYS A O 1
ATOM 809 N N . SER A 1 100 ? 16.056 -0.458 -7.899 1.00 95.81 100 SER A N 1
ATOM 810 C CA . SER A 1 100 ? 16.670 -0.642 -6.581 1.00 95.81 100 SER A CA 1
ATOM 811 C C . SER A 1 100 ? 15.919 0.134 -5.496 1.00 95.81 100 SER A C 1
ATOM 813 O O . SER A 1 100 ? 15.578 -0.441 -4.457 1.00 95.81 100 SER A O 1
ATOM 815 N N . LYS A 1 101 ? 15.565 1.400 -5.762 1.00 98.00 101 LYS A N 1
ATOM 816 C CA . LYS A 1 101 ? 14.720 2.217 -4.871 1.00 98.00 101 LYS A CA 1
ATOM 817 C C . LYS A 1 101 ? 13.347 1.582 -4.651 1.00 98.00 101 LYS A C 1
ATOM 819 O O . LYS A 1 101 ? 12.902 1.472 -3.512 1.00 98.00 101 LYS A O 1
ATOM 824 N N . ASN A 1 102 ? 12.704 1.084 -5.706 1.00 94.88 102 ASN A N 1
ATOM 825 C CA . ASN A 1 102 ? 11.408 0.411 -5.622 1.00 94.88 102 ASN A CA 1
ATOM 826 C C . ASN A 1 102 ? 11.484 -0.860 -4.756 1.00 94.88 102 ASN A C 1
ATOM 828 O O . ASN A 1 102 ? 10.653 -1.061 -3.872 1.00 94.88 102 ASN A O 1
ATOM 832 N N . LYS A 1 103 ? 12.532 -1.679 -4.925 1.00 97.06 103 LYS A N 1
ATOM 833 C CA . LYS A 1 103 ? 12.785 -2.851 -4.069 1.00 97.06 103 LYS A CA 1
ATOM 834 C C . LYS A 1 103 ? 12.954 -2.456 -2.597 1.00 97.06 103 LYS A C 1
ATOM 836 O O . LYS A 1 103 ? 12.431 -3.149 -1.727 1.00 97.06 103 LYS A O 1
ATOM 841 N N . ALA A 1 104 ? 13.663 -1.363 -2.311 1.00 97.31 104 ALA A N 1
ATOM 842 C CA . ALA A 1 104 ? 13.825 -0.855 -0.949 1.00 97.31 104 ALA A CA 1
ATOM 843 C C . ALA A 1 104 ? 12.496 -0.354 -0.357 1.00 97.31 104 ALA A C 1
ATOM 845 O O . ALA A 1 104 ? 12.171 -0.695 0.778 1.00 97.31 104 ALA A O 1
ATOM 846 N N . LEU A 1 105 ? 11.700 0.390 -1.132 1.00 96.94 105 LEU A N 1
ATOM 847 C CA . LEU A 1 105 ? 10.377 0.859 -0.714 1.00 96.94 105 LEU A CA 1
ATOM 848 C C . LEU A 1 105 ? 9.414 -0.302 -0.452 1.00 96.94 105 LEU A C 1
ATOM 850 O O . LEU A 1 105 ? 8.770 -0.314 0.588 1.00 96.94 105 LEU A O 1
ATOM 854 N N . LYS A 1 106 ? 9.375 -1.326 -1.313 1.00 96.50 106 LYS A N 1
ATOM 855 C CA . LYS A 1 106 ? 8.561 -2.532 -1.083 1.00 96.50 106 LYS A CA 1
ATOM 856 C C . LYS A 1 106 ? 8.914 -3.232 0.225 1.00 96.50 106 LYS A C 1
ATOM 858 O O . LYS A 1 106 ? 8.014 -3.627 0.960 1.00 96.50 106 LYS A O 1
ATOM 863 N N . LYS A 1 107 ? 10.209 -3.353 0.541 1.00 95.94 107 LYS A N 1
ATOM 864 C CA . LYS A 1 107 ? 10.658 -3.900 1.830 1.00 95.94 107 LYS A CA 1
ATOM 865 C C . LYS A 1 107 ? 10.173 -3.045 3.003 1.00 95.94 107 LYS A C 1
ATOM 867 O O . LYS A 1 107 ? 9.644 -3.613 3.948 1.00 95.94 107 LYS A O 1
ATOM 872 N N . LYS A 1 108 ? 10.296 -1.713 2.915 1.00 95.56 108 LYS A N 1
ATOM 873 C CA . LYS A 1 108 ? 9.802 -0.778 3.944 1.00 95.56 108 LYS A CA 1
ATOM 874 C C . LYS A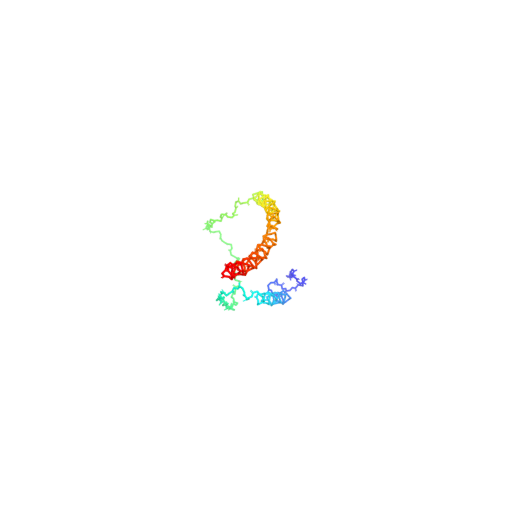 1 108 ? 8.287 -0.862 4.139 1.00 95.56 108 LYS A C 1
ATOM 876 O O . LYS A 1 108 ? 7.825 -0.871 5.271 1.00 95.56 108 LYS A O 1
ATOM 881 N N . ILE A 1 109 ? 7.523 -0.947 3.050 1.00 90.19 109 ILE A N 1
ATOM 882 C CA . ILE A 1 109 ? 6.067 -1.134 3.101 1.00 90.19 109 ILE A CA 1
ATOM 883 C C . ILE A 1 109 ? 5.746 -2.464 3.778 1.00 90.19 109 ILE A C 1
ATOM 885 O O . ILE A 1 109 ? 4.956 -2.489 4.706 1.00 90.19 109 ILE A O 1
ATOM 889 N N . THR A 1 110 ? 6.403 -3.553 3.372 1.00 87.25 110 THR A N 1
ATOM 890 C CA . THR A 1 110 ? 6.172 -4.879 3.968 1.00 87.25 110 THR A CA 1
ATOM 891 C C . THR A 1 110 ? 6.490 -4.882 5.462 1.00 87.25 110 THR A C 1
ATOM 893 O O . THR A 1 110 ? 5.717 -5.432 6.235 1.00 87.25 110 THR A O 1
ATOM 896 N N . SER A 1 111 ? 7.586 -4.239 5.884 1.00 86.06 111 SER A N 1
ATOM 897 C CA . SER A 1 111 ? 7.910 -4.118 7.307 1.00 86.06 111 SER A CA 1
ATOM 898 C C . SER A 1 111 ? 6.897 -3.260 8.057 1.00 86.06 111 SER A C 1
ATOM 900 O O . SER A 1 111 ? 6.500 -3.645 9.143 1.00 86.06 111 SER A O 1
ATOM 902 N N . LEU A 1 112 ? 6.447 -2.141 7.477 1.00 83.56 112 LEU A N 1
ATOM 903 C CA . LEU A 1 112 ? 5.469 -1.257 8.114 1.00 83.56 112 LEU A CA 1
ATOM 904 C C . LEU A 1 112 ? 4.095 -1.932 8.242 1.00 83.56 112 LEU A C 1
ATOM 906 O O . LEU A 1 112 ? 3.480 -1.843 9.292 1.00 83.56 112 LEU A O 1
ATOM 910 N N . VAL A 1 113 ? 3.662 -2.668 7.216 1.00 80.25 113 VAL A N 1
ATOM 911 C CA . VAL A 1 113 ? 2.438 -3.490 7.234 1.00 80.25 113 VAL A CA 1
ATOM 912 C C . VAL A 1 113 ? 2.549 -4.657 8.226 1.00 80.25 113 VAL A C 1
ATOM 914 O O . VAL A 1 113 ? 1.557 -5.089 8.795 1.00 80.25 113 VAL A O 1
ATOM 917 N N . HIS A 1 114 ? 3.749 -5.189 8.465 1.00 70.94 114 HIS A N 1
ATOM 918 C CA . HIS A 1 114 ? 3.953 -6.144 9.559 1.00 70.94 114 HIS A CA 1
ATOM 919 C C . HIS A 1 114 ? 3.948 -5.463 10.931 1.00 70.94 114 HIS A C 1
ATOM 921 O O . HIS A 1 114 ? 3.495 -6.064 11.895 1.00 70.94 114 HIS A O 1
ATOM 927 N N . SER A 1 115 ? 4.424 -4.221 11.038 1.00 63.25 115 SER A N 1
ATOM 928 C CA . SER A 1 115 ? 4.304 -3.428 12.266 1.00 63.25 115 SER A CA 1
ATOM 929 C C . SER A 1 115 ? 2.849 -3.072 12.578 1.00 63.25 115 SER A C 1
ATOM 931 O O . SER A 1 115 ? 2.483 -3.064 13.740 1.00 63.25 115 SER A O 1
ATOM 933 N N . THR A 1 116 ? 1.977 -2.917 11.575 1.00 60.88 116 THR A N 1
ATOM 934 C CA . THR A 1 116 ? 0.520 -2.841 11.793 1.00 60.88 116 THR A CA 1
ATOM 935 C C . THR A 1 116 ? -0.114 -4.185 12.186 1.00 60.88 116 THR A C 1
ATOM 937 O O . THR A 1 116 ? -1.329 -4.270 12.278 1.00 60.88 116 THR A O 1
ATOM 940 N N . SER A 1 117 ? 0.668 -5.232 12.503 1.00 62.62 117 SER A N 1
ATOM 941 C CA . SER A 1 117 ? 0.220 -6.331 13.386 1.00 62.62 117 SER A CA 1
ATOM 942 C C . SER A 1 117 ? -0.374 -5.803 14.701 1.00 62.62 117 SER A C 1
ATOM 944 O O . SER A 1 117 ? -1.186 -6.484 15.329 1.00 62.62 117 SER A O 1
ATOM 946 N N . ASP A 1 118 ? -0.036 -4.567 15.072 1.00 67.56 118 ASP A N 1
ATOM 947 C CA . ASP A 1 118 ? -0.738 -3.779 16.076 1.00 67.56 118 ASP A CA 1
ATOM 948 C C . ASP A 1 118 ? -2.265 -3.767 15.876 1.00 67.56 118 ASP A C 1
ATOM 950 O O . ASP A 1 118 ? -2.970 -3.758 16.872 1.00 67.56 118 ASP A O 1
ATOM 954 N N . ASP A 1 119 ? -2.811 -3.873 14.658 1.00 78.69 119 ASP A N 1
ATOM 955 C CA . ASP A 1 119 ? -4.263 -3.958 14.418 1.00 78.69 119 ASP A CA 1
ATOM 956 C C . ASP A 1 119 ? -4.888 -5.212 15.055 1.00 78.69 119 ASP A C 1
ATOM 958 O O . ASP A 1 119 ? -5.997 -5.168 15.591 1.00 78.69 119 ASP A O 1
ATOM 962 N N . GLU A 1 120 ? -4.163 -6.334 15.048 1.00 81.06 120 GLU A N 1
ATOM 963 C CA . GLU A 1 120 ? -4.607 -7.585 15.669 1.00 81.06 120 GLU A CA 1
ATOM 964 C C . GLU A 1 120 ? -4.522 -7.493 17.200 1.00 81.06 120 GLU A C 1
ATOM 966 O O . GLU A 1 120 ? -5.444 -7.910 17.904 1.00 81.06 120 GLU A O 1
ATOM 971 N N . GLN A 1 121 ? -3.475 -6.848 17.728 1.00 84.75 121 GLN A N 1
ATOM 972 C CA . GLN A 1 121 ? -3.369 -6.538 19.159 1.00 84.75 121 GLN A CA 1
ATOM 973 C C . GLN A 1 121 ? -4.441 -5.533 19.609 1.00 84.75 121 GLN A C 1
ATOM 975 O O . GLN A 1 121 ? -5.056 -5.722 20.657 1.00 84.75 121 GLN A O 1
ATOM 980 N N . ILE A 1 122 ? -4.725 -4.506 18.806 1.00 85.44 122 ILE A N 1
ATOM 981 C CA . ILE A 1 122 ? -5.793 -3.527 19.029 1.00 85.44 122 ILE A CA 1
ATOM 982 C C . ILE A 1 122 ? -7.145 -4.243 19.056 1.00 85.44 122 ILE A C 1
ATOM 984 O O . ILE A 1 122 ? -7.953 -3.968 19.942 1.00 85.44 122 ILE A O 1
ATOM 988 N N . ALA A 1 123 ? -7.394 -5.191 18.150 1.00 87.88 123 ALA A N 1
ATOM 989 C CA . ALA A 1 123 ? -8.626 -5.977 18.141 1.00 87.88 123 ALA A CA 1
ATOM 990 C C . ALA A 1 123 ? -8.786 -6.840 19.407 1.00 87.88 123 ALA A C 1
ATOM 992 O O . ALA A 1 123 ? -9.883 -6.897 19.970 1.00 87.88 123 ALA A O 1
ATOM 993 N N . ILE A 1 124 ? -7.708 -7.475 19.883 1.00 89.44 124 ILE A N 1
ATOM 994 C CA . ILE A 1 124 ? -7.707 -8.252 21.135 1.00 89.44 124 ILE A CA 1
ATOM 995 C C . ILE A 1 124 ? -7.985 -7.339 22.335 1.00 89.44 124 ILE A C 1
ATOM 997 O O . ILE A 1 124 ? -8.919 -7.597 23.094 1.00 89.44 124 ILE A O 1
ATOM 1001 N N . LEU A 1 125 ? -7.242 -6.236 22.464 1.00 92.50 125 LEU A N 1
ATOM 1002 C CA . LEU A 1 125 ? -7.405 -5.274 23.558 1.00 92.50 125 LEU A CA 1
ATOM 1003 C C . LEU A 1 125 ? -8.797 -4.629 23.558 1.00 92.50 125 LEU A C 1
ATOM 1005 O O . LEU A 1 125 ? -9.377 -4.410 24.618 1.00 92.50 125 LEU A O 1
ATOM 1009 N N . THR A 1 126 ? -9.369 -4.362 22.381 1.00 94.50 126 THR A N 1
ATOM 1010 C CA . THR A 1 126 ? -10.729 -3.813 22.259 1.00 94.50 126 THR A CA 1
ATOM 1011 C C . THR A 1 126 ? -11.767 -4.788 22.818 1.00 94.50 126 THR A C 1
ATOM 1013 O O . THR A 1 126 ? -12.623 -4.380 23.603 1.00 94.50 126 THR A O 1
ATOM 1016 N N . LYS A 1 127 ? -11.656 -6.082 22.489 1.00 95.69 127 LYS A N 1
ATOM 1017 C CA . LYS A 1 127 ? -12.514 -7.131 23.064 1.00 95.69 127 LYS A CA 1
ATOM 1018 C C . LYS A 1 127 ? -12.357 -7.238 24.577 1.00 95.69 127 LYS A C 1
ATOM 1020 O O . LYS A 1 127 ? -13.349 -7.379 25.285 1.00 95.69 127 LYS A O 1
ATOM 1025 N N . GLU A 1 128 ? -11.128 -7.164 25.076 1.00 96.19 128 GLU A N 1
ATOM 1026 C CA . GLU A 1 128 ? -10.866 -7.241 26.513 1.00 96.19 128 GLU A CA 1
ATOM 1027 C C . GLU A 1 128 ? -11.468 -6.046 27.267 1.00 96.19 128 GLU A C 1
ATOM 1029 O O . GLU A 1 128 ? -12.119 -6.226 28.294 1.00 96.19 128 GLU A O 1
ATOM 1034 N N . ILE A 1 129 ? -11.381 -4.835 26.705 1.00 96.19 129 ILE A N 1
ATOM 1035 C CA . ILE A 1 129 ? -12.052 -3.642 27.242 1.00 96.19 129 ILE A CA 1
ATOM 1036 C C . ILE A 1 129 ? -13.579 -3.810 27.269 1.00 96.19 129 ILE A C 1
ATOM 1038 O O . ILE A 1 129 ? -14.222 -3.369 28.223 1.00 96.19 129 ILE A O 1
ATOM 1042 N N . GLU A 1 130 ? -14.183 -4.411 26.241 1.00 97.00 130 GLU A N 1
ATOM 1043 C CA . GLU A 1 130 ? -15.629 -4.673 26.215 1.00 97.00 130 GLU A CA 1
ATOM 1044 C C . GLU A 1 130 ? -16.057 -5.667 27.300 1.00 97.00 130 GLU A C 1
ATOM 1046 O O . GLU A 1 130 ? -17.031 -5.406 28.008 1.00 97.00 130 GLU A O 1
ATOM 1051 N N . LEU A 1 131 ? -15.307 -6.756 27.489 1.00 97.00 131 LEU A N 1
ATOM 1052 C CA . LEU A 1 131 ? -15.577 -7.733 28.548 1.00 97.00 131 LEU A CA 1
ATOM 1053 C C . LEU A 1 131 ? -15.470 -7.101 29.940 1.00 97.00 131 LEU A C 1
ATOM 1055 O O . LEU A 1 131 ? -16.385 -7.247 30.749 1.00 97.00 131 LEU A O 1
ATOM 1059 N N . LEU A 1 132 ? -14.414 -6.322 30.187 1.00 97.00 132 LEU A N 1
ATOM 1060 C CA . LEU A 1 132 ? -14.225 -5.614 31.456 1.00 97.00 132 LEU A CA 1
ATOM 1061 C C . LEU A 1 132 ? -15.339 -4.593 31.729 1.00 97.00 132 LEU A C 1
ATOM 1063 O O . LEU A 1 132 ? -15.720 -4.380 32.880 1.00 97.00 132 LEU A O 1
ATOM 1067 N N . LYS A 1 133 ? -15.895 -3.958 30.688 1.00 97.62 133 LYS A N 1
ATOM 1068 C CA . LYS A 1 133 ? -17.060 -3.071 30.840 1.00 97.62 133 LYS A CA 1
ATOM 1069 C C . LYS A 1 133 ? -18.306 -3.837 31.280 1.00 97.62 133 LYS A C 1
ATOM 1071 O O . LYS A 1 133 ? -19.019 -3.342 32.147 1.00 97.62 133 LYS A O 1
ATOM 1076 N N . ILE A 1 134 ? -18.557 -5.016 30.708 1.00 97.00 134 ILE A N 1
ATOM 1077 C CA . ILE A 1 134 ? -19.701 -5.862 31.082 1.00 97.00 134 ILE A CA 1
ATOM 1078 C C . ILE A 1 134 ? -19.563 -6.336 32.532 1.00 97.00 134 ILE A C 1
ATOM 1080 O O . ILE A 1 134 ? -20.513 -6.237 33.304 1.00 97.00 134 ILE A O 1
ATOM 1084 N N . GLU A 1 135 ? -18.377 -6.803 32.921 1.00 96.81 135 GLU A N 1
ATOM 1085 C CA . GLU A 1 135 ? -18.103 -7.259 34.288 1.00 96.81 135 GLU A CA 1
ATOM 1086 C C . GLU A 1 135 ? -18.254 -6.120 35.306 1.00 96.81 135 GLU A C 1
ATOM 1088 O O . GLU A 1 135 ? -18.910 -6.279 36.337 1.00 96.81 135 GLU A O 1
ATOM 1093 N N . LYS A 1 136 ? -17.742 -4.927 34.979 1.00 96.62 136 LYS A N 1
ATOM 1094 C CA . LYS A 1 136 ? -17.949 -3.723 35.792 1.00 96.62 136 LYS A CA 1
ATOM 1095 C C . LYS A 1 136 ? -19.436 -3.415 35.987 1.00 96.62 136 LYS A C 1
ATOM 1097 O O . LYS A 1 136 ? -19.832 -3.093 37.105 1.00 96.62 136 LYS A O 1
ATOM 1102 N N . GLU A 1 137 ? -20.242 -3.484 34.929 1.00 97.31 137 GLU A N 1
ATOM 1103 C CA . GLU A 1 137 ? -21.686 -3.230 35.013 1.00 97.31 137 GLU A CA 1
ATOM 1104 C C . GLU A 1 137 ? -22.383 -4.275 35.898 1.00 97.31 137 GLU A C 1
ATOM 1106 O O . GLU A 1 137 ? -23.186 -3.921 36.758 1.00 97.31 137 GLU A O 1
ATOM 1111 N N . SER A 1 138 ? -22.006 -5.551 35.765 1.00 96.25 138 SER A N 1
ATOM 1112 C CA . SER A 1 138 ? -22.499 -6.633 36.628 1.00 96.25 138 SER A CA 1
ATOM 1113 C C . SER A 1 138 ? -22.214 -6.354 38.105 1.00 96.25 138 SER A C 1
ATOM 1115 O O . SER A 1 138 ? -23.113 -6.436 38.941 1.00 96.25 138 SER A O 1
ATOM 1117 N N . HIS A 1 139 ? -20.983 -5.959 38.435 1.00 95.56 139 HIS A N 1
ATOM 1118 C CA . HIS A 1 139 ? -20.610 -5.634 39.811 1.00 95.56 139 HIS A CA 1
ATOM 1119 C C . HIS A 1 139 ? -21.309 -4.386 40.356 1.00 95.56 139 HIS A C 1
ATOM 1121 O O . HIS A 1 139 ? -21.589 -4.325 41.553 1.00 95.56 139 HIS A O 1
ATOM 1127 N N . LEU A 1 140 ? -21.613 -3.393 39.512 1.00 96.00 140 LEU A N 1
ATOM 1128 C CA . LEU A 1 140 ? -22.408 -2.233 39.927 1.00 96.00 140 LEU A CA 1
ATOM 1129 C C . LEU A 1 140 ? -23.822 -2.655 40.339 1.00 96.00 140 LEU A C 1
ATOM 1131 O O . LEU A 1 140 ? -24.270 -2.281 41.422 1.00 96.00 140 LEU A O 1
ATOM 1135 N N . VAL A 1 141 ? -24.474 -3.507 39.541 1.00 96.69 141 VAL A N 1
ATOM 1136 C CA . VAL A 1 141 ? -25.801 -4.057 39.863 1.00 96.69 141 VAL A CA 1
ATOM 1137 C C . VAL A 1 141 ? -25.770 -4.868 41.161 1.00 96.69 141 VAL A C 1
ATOM 1139 O O . VAL A 1 141 ? -26.639 -4.706 42.018 1.00 96.69 141 VAL A O 1
ATOM 1142 N N . GLU A 1 142 ? -24.759 -5.721 41.343 1.00 95.50 142 GLU A N 1
ATOM 1143 C CA . GLU A 1 142 ? -24.583 -6.491 42.581 1.00 95.50 142 GLU A CA 1
ATOM 1144 C C . GLU A 1 142 ? -24.413 -5.579 43.801 1.00 95.50 142 GLU A C 1
ATOM 1146 O O . GLU A 1 142 ? -25.034 -5.806 44.844 1.00 95.50 142 GLU A O 1
ATOM 1151 N N . MET A 1 143 ? -23.602 -4.526 43.672 1.00 94.00 143 MET A N 1
ATOM 1152 C CA . MET A 1 143 ? -23.363 -3.560 44.739 1.00 94.00 143 MET A CA 1
ATOM 1153 C C . MET A 1 143 ? -24.647 -2.811 45.123 1.00 94.00 143 MET A C 1
ATOM 1155 O O . MET A 1 143 ? -24.916 -2.647 46.316 1.00 94.00 143 MET A O 1
ATOM 1159 N N . ASP A 1 144 ? -25.459 -2.402 44.146 1.00 95.69 144 ASP A N 1
ATOM 1160 C CA . ASP A 1 144 ? -26.744 -1.740 44.390 1.00 95.69 144 ASP A CA 1
ATOM 1161 C C . ASP A 1 144 ? -27.737 -2.677 45.095 1.00 95.69 144 ASP A C 1
ATOM 1163 O O . ASP A 1 144 ? -28.308 -2.307 46.124 1.00 95.69 144 ASP A O 1
ATOM 1167 N N . CYS A 1 145 ? -27.840 -3.934 44.649 1.00 94.19 145 CYS A N 1
ATOM 1168 C CA . CYS A 1 145 ? -28.638 -4.973 45.312 1.00 94.19 145 CYS A CA 1
ATOM 1169 C C . CYS A 1 145 ? -28.240 -5.179 46.785 1.00 94.19 145 CYS A C 1
ATOM 1171 O O . CYS A 1 145 ? -29.089 -5.348 47.664 1.00 94.19 145 CYS A O 1
ATOM 1173 N N . ILE A 1 146 ? -26.937 -5.191 47.082 1.00 94.62 146 ILE A N 1
ATOM 1174 C CA . ILE A 1 146 ? -26.436 -5.329 48.457 1.00 94.62 146 ILE A CA 1
ATOM 1175 C C . ILE A 1 146 ? -26.779 -4.085 49.286 1.00 94.62 146 ILE A C 1
ATOM 1177 O O . ILE A 1 146 ? -27.156 -4.198 50.456 1.00 94.62 146 ILE A O 1
ATOM 1181 N N . LYS A 1 147 ? -26.668 -2.895 48.690 1.00 94.94 147 LYS A N 1
ATOM 1182 C CA . LYS A 1 147 ? -26.960 -1.619 49.348 1.00 94.94 147 LYS A CA 1
ATOM 1183 C C . LYS A 1 147 ? -28.431 -1.498 49.740 1.00 94.94 147 LYS A C 1
ATOM 1185 O O . LYS A 1 147 ? -28.711 -1.063 50.856 1.00 94.94 147 LYS A O 1
ATOM 1190 N N . GLU A 1 148 ? -29.348 -1.919 48.872 1.00 94.44 148 GLU A N 1
ATOM 1191 C CA . GLU A 1 148 ? -30.787 -1.965 49.162 1.00 94.44 148 GLU A CA 1
ATOM 1192 C C . GLU A 1 148 ? -31.090 -2.895 50.343 1.00 94.44 148 GLU A C 1
ATOM 1194 O O . GLU A 1 148 ? -31.693 -2.462 51.327 1.00 94.44 148 GLU A O 1
ATOM 1199 N N . LYS A 1 149 ? -30.555 -4.125 50.325 1.00 93.94 149 LYS A N 1
ATOM 1200 C CA . LYS A 1 149 ? -30.706 -5.086 51.434 1.00 93.94 149 LYS A CA 1
ATOM 1201 C C . LYS A 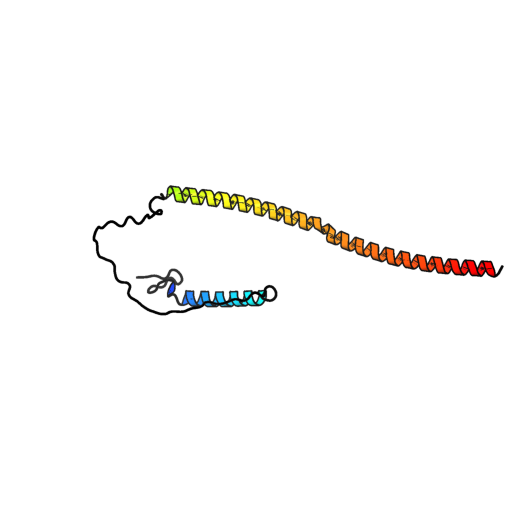1 149 ? -30.175 -4.545 52.764 1.00 93.94 149 LYS A C 1
ATOM 1203 O O . LYS A 1 149 ? -30.752 -4.795 53.820 1.00 93.94 149 LYS A O 1
ATOM 1208 N N . LEU A 1 150 ? -29.064 -3.804 52.750 1.00 91.12 150 LEU A N 1
ATOM 1209 C CA . LEU A 1 150 ? -28.536 -3.156 53.955 1.00 91.12 150 LEU A CA 1
ATOM 1210 C C . LEU A 1 150 ? -29.473 -2.060 54.476 1.00 91.12 150 LEU A C 1
ATOM 1212 O O . LEU A 1 150 ? -29.669 -1.961 55.685 1.00 91.12 150 LEU A O 1
ATOM 1216 N N . GLN A 1 151 ? -30.058 -1.252 53.590 1.00 90.06 151 GLN A N 1
ATOM 1217 C CA . GLN A 1 151 ? -31.008 -0.209 53.981 1.00 90.06 151 GLN A CA 1
ATOM 1218 C C . GLN A 1 151 ? -32.300 -0.782 54.576 1.00 90.06 151 GLN A C 1
ATOM 1220 O O . GLN A 1 151 ? -32.828 -0.198 55.521 1.00 90.06 151 GLN A O 1
ATOM 1225 N N . GLU A 1 152 ? -32.800 -1.906 54.061 1.00 88.88 152 GLU A N 1
ATOM 1226 C CA . GLU A 1 152 ? -33.956 -2.619 54.628 1.00 88.88 152 GLU A CA 1
ATOM 1227 C C . GLU A 1 152 ? -33.651 -3.154 56.032 1.00 88.88 152 GLU A C 1
ATOM 1229 O O . GLU A 1 152 ? -34.361 -2.826 56.982 1.00 88.88 152 GLU A O 1
ATOM 1234 N N . ASN A 1 153 ? -32.521 -3.847 56.202 1.00 82.81 153 ASN A N 1
ATOM 1235 C CA . ASN A 1 153 ? -32.091 -4.382 57.500 1.00 82.81 153 ASN A CA 1
ATOM 1236 C C . ASN A 1 153 ? -31.876 -3.303 58.580 1.00 82.81 153 ASN A C 1
ATOM 1238 O O . ASN A 1 153 ? -31.970 -3.592 59.772 1.00 82.81 153 ASN A O 1
ATOM 1242 N N . VAL A 1 154 ? -31.536 -2.071 58.185 1.00 85.12 154 VAL A N 1
ATOM 1243 C CA . VAL A 1 154 ? -31.399 -0.932 59.110 1.00 85.12 154 VAL A CA 1
ATOM 1244 C C . VAL A 1 154 ? -32.761 -0.356 59.512 1.00 85.12 154 VAL A C 1
ATOM 1246 O O . VAL A 1 154 ? -32.877 0.156 60.617 1.00 85.12 154 VAL A O 1
ATOM 1249 N N . LYS A 1 155 ? -33.787 -0.437 58.655 1.00 77.12 155 LYS A N 1
ATOM 1250 C CA . LYS A 1 155 ? -35.147 0.048 58.963 1.00 77.12 155 LYS A CA 1
ATOM 1251 C C . LYS A 1 155 ? -35.941 -0.903 59.863 1.00 77.12 155 LYS A C 1
ATOM 1253 O O . LYS A 1 155 ? -36.873 -0.457 60.520 1.00 77.12 155 LYS A O 1
ATOM 1258 N N . GLU A 1 156 ? -35.605 -2.191 59.863 1.00 68.25 156 GLU A N 1
ATOM 1259 C CA . GLU A 1 156 ? -36.278 -3.220 60.672 1.00 68.25 156 GLU A CA 1
ATOM 1260 C C . GLU A 1 156 ? -35.736 -3.347 62.113 1.00 68.25 156 GLU A C 1
ATOM 1262 O O . GLU A 1 156 ? -36.279 -4.121 62.902 1.00 68.25 156 GLU A O 1
ATOM 1267 N N . LYS A 1 157 ? -34.685 -2.596 62.471 1.00 57.44 157 LYS A N 1
ATOM 1268 C CA . LYS A 1 157 ? -34.117 -2.513 63.828 1.00 57.44 157 LYS A CA 1
ATOM 1269 C C . LYS A 1 157 ? -34.500 -1.216 64.526 1.00 57.44 157 LYS A C 1
ATOM 1271 O O . LYS A 1 157 ? -34.701 -1.282 65.758 1.00 57.44 157 LYS A O 1
#

Organism: Colocasia esculenta (NCBI:txid4460)

InterPro domains:
  IPR001878 Zinc finger, CCHC-type [PS50158] (4-17)